Protein AF-A0A1I5XYP6-F1 (afdb_monomer_lite)

pLDDT: mean 80.58, std 12.07, range [40.94, 92.81]

Secondary structure (DSSP, 8-state):
-----SS-HHHHHHHHHHHHTS---HHHHHHTS---S-HHHHHHHHHHHHHHTHHHHS------SS-HHHHHHHHHHHHHH---GGG--

Organism: NCBI:txid82801

Sequence (89 aa):
MRSNRKHTIDELERYILLYLEEGVSFKELSKEHGLSLTDSAFGQKVLRYQEHGLSGIQTTARNNQYSKEIKETIVREYFNAGTPIKQLA

Foldseek 3Di:
DPDPDPDDLVLLLVLLCCCPPVVDDPVCCCPVVVPPDDPVVSVQQNVLCVVPNSVSNDDDPDPPPDDPVLVVVQVCCCVPVVDPNVPRD

Structure (mmCIF, N/CA/C/O backbone):
data_AF-A0A1I5XYP6-F1
#
_entry.id   AF-A0A1I5XYP6-F1
#
loop_
_atom_site.group_PDB
_atom_site.id
_atom_site.type_symbol
_atom_site.label_atom_id
_atom_site.label_alt_id
_atom_site.label_comp_id
_atom_site.label_asym_id
_atom_site.label_entity_id
_atom_site.label_seq_id
_atom_site.pdbx_PDB_ins_code
_atom_site.Cartn_x
_atom_site.Cartn_y
_atom_site.Cartn_z
_atom_site.occupancy
_atom_site.B_iso_or_equiv
_atom_site.auth_seq_id
_atom_site.auth_comp_id
_atom_site.auth_asym_id
_atom_site.auth_atom_id
_atom_site.pdbx_PDB_model_num
ATOM 1 N N . MET A 1 1 ? 4.356 -20.279 -6.103 1.00 40.94 1 MET A N 1
ATOM 2 C CA . MET A 1 1 ? 5.013 -19.046 -5.609 1.00 40.94 1 MET A CA 1
ATOM 3 C C . MET A 1 1 ? 4.216 -18.519 -4.429 1.00 40.94 1 MET A C 1
ATOM 5 O O . MET A 1 1 ? 3.063 -18.160 -4.621 1.00 40.94 1 MET A O 1
ATOM 9 N N . ARG A 1 2 ? 4.777 -18.518 -3.214 1.00 41.78 2 ARG A N 1
ATOM 10 C CA . ARG A 1 2 ? 4.131 -17.851 -2.075 1.00 41.78 2 ARG A CA 1
ATOM 11 C C . ARG A 1 2 ? 4.246 -16.345 -2.293 1.00 41.78 2 ARG A C 1
ATOM 13 O O . ARG A 1 2 ? 5.350 -15.826 -2.426 1.00 41.78 2 ARG A O 1
ATOM 20 N N . SER A 1 3 ? 3.109 -15.669 -2.399 1.00 51.34 3 SER A N 1
ATOM 21 C CA . SER A 1 3 ? 3.067 -14.213 -2.434 1.00 51.34 3 SER A CA 1
ATOM 22 C C . SER A 1 3 ? 3.622 -13.710 -1.104 1.00 51.34 3 SER A C 1
ATOM 24 O O . SER A 1 3 ? 3.033 -13.977 -0.064 1.00 51.34 3 SER A O 1
ATOM 26 N N . ASN A 1 4 ? 4.749 -12.995 -1.113 1.00 58.03 4 ASN A N 1
ATOM 27 C CA . ASN A 1 4 ? 5.322 -12.359 0.083 1.00 58.03 4 ASN A CA 1
ATOM 28 C C . ASN A 1 4 ? 4.493 -11.127 0.526 1.00 58.03 4 ASN A C 1
ATOM 30 O O . ASN A 1 4 ? 5.009 -10.191 1.134 1.00 58.03 4 ASN A O 1
ATOM 34 N N . ARG A 1 5 ? 3.214 -11.072 0.126 1.00 62.75 5 ARG A N 1
ATOM 35 C CA . ARG A 1 5 ? 2.285 -9.999 0.464 1.00 62.75 5 ARG A CA 1
ATOM 36 C C . ARG A 1 5 ? 1.771 -10.261 1.866 1.00 62.75 5 ARG A C 1
ATOM 38 O O . ARG A 1 5 ? 1.146 -11.286 2.108 1.00 62.75 5 ARG A O 1
ATOM 45 N N . LYS A 1 6 ? 2.042 -9.312 2.760 1.00 70.75 6 LYS A N 1
ATOM 46 C CA . LYS A 1 6 ? 1.599 -9.373 4.155 1.00 70.75 6 LYS A CA 1
ATOM 47 C C . LYS A 1 6 ? 0.077 -9.331 4.304 1.00 70.75 6 LYS A C 1
ATOM 49 O O . LYS A 1 6 ? -0.416 -9.864 5.281 1.00 70.75 6 LYS A O 1
ATOM 54 N N . HIS A 1 7 ? -0.616 -8.709 3.348 1.00 78.00 7 HIS A N 1
ATOM 55 C CA . HIS A 1 7 ? -2.072 -8.562 3.322 1.00 78.00 7 HIS A CA 1
ATOM 56 C C . HIS A 1 7 ? -2.591 -8.729 1.897 1.00 78.00 7 HIS A C 1
ATOM 58 O O . HIS A 1 7 ? -1.936 -8.316 0.928 1.00 78.00 7 HIS A O 1
ATOM 64 N N . THR A 1 8 ? -3.764 -9.336 1.775 1.00 84.69 8 THR A N 1
ATOM 65 C CA . THR A 1 8 ? -4.555 -9.340 0.542 1.00 84.69 8 THR A CA 1
ATOM 66 C C . THR A 1 8 ? -5.150 -7.954 0.275 1.00 84.69 8 THR A C 1
ATOM 68 O O . THR A 1 8 ? -5.108 -7.068 1.128 1.00 84.69 8 THR A O 1
ATOM 71 N N . ILE A 1 9 ? -5.651 -7.732 -0.945 1.00 85.44 9 ILE A N 1
ATOM 72 C CA . ILE A 1 9 ? -6.267 -6.447 -1.315 1.00 85.44 9 ILE A CA 1
ATOM 73 C C . ILE A 1 9 ? -7.548 -6.239 -0.505 1.00 85.44 9 ILE A C 1
ATOM 75 O O . ILE A 1 9 ? -7.724 -5.166 0.058 1.00 85.44 9 ILE A O 1
ATOM 79 N N . ASP A 1 10 ? -8.362 -7.286 -0.375 1.00 86.75 10 ASP A N 1
ATOM 80 C CA . ASP A 1 10 ? -9.637 -7.247 0.346 1.00 86.75 10 ASP A CA 1
ATOM 81 C C . ASP A 1 10 ? -9.449 -6.973 1.848 1.00 86.75 10 ASP A C 1
ATOM 83 O O . ASP A 1 10 ? -10.252 -6.276 2.460 1.00 86.75 10 ASP A O 1
ATOM 87 N N . GLU A 1 11 ? -8.389 -7.507 2.466 1.00 88.44 11 GLU A N 1
ATOM 88 C CA . GLU A 1 11 ? -8.038 -7.181 3.859 1.00 88.44 11 GLU A CA 1
ATOM 89 C C . GLU A 1 11 ? -7.622 -5.714 3.994 1.00 88.44 11 GLU A C 1
ATOM 91 O O . GLU A 1 11 ? -8.071 -5.017 4.900 1.00 88.44 11 GLU A O 1
ATOM 96 N N . LEU A 1 12 ? -6.793 -5.227 3.067 1.00 89.00 12 LEU A N 1
ATOM 97 C CA . LEU A 1 12 ? -6.356 -3.833 3.035 1.00 89.00 12 LEU A CA 1
ATOM 98 C C . LEU A 1 12 ? -7.525 -2.864 2.848 1.00 89.00 12 LEU A C 1
ATOM 100 O O . LEU A 1 12 ? -7.567 -1.843 3.525 1.00 89.00 12 LEU A O 1
ATOM 104 N N . GLU A 1 13 ? -8.461 -3.184 1.957 1.00 91.62 13 GLU A N 1
ATOM 105 C CA . GLU A 1 13 ? -9.673 -2.396 1.737 1.00 91.62 13 GLU A CA 1
ATOM 106 C C . GLU A 1 13 ? -10.505 -2.308 3.017 1.00 91.62 13 GLU A C 1
ATOM 108 O O . GLU A 1 13 ? -10.834 -1.205 3.446 1.00 91.62 13 GLU A O 1
ATOM 113 N N . ARG A 1 14 ? -10.747 -3.436 3.698 1.00 91.06 14 ARG A N 1
ATOM 114 C CA . ARG A 1 14 ? -11.466 -3.438 4.983 1.00 91.06 14 ARG A CA 1
ATOM 115 C C . ARG A 1 14 ? -10.803 -2.541 6.021 1.00 91.06 14 ARG A C 1
ATOM 117 O O . ARG A 1 14 ? -11.492 -1.760 6.664 1.00 91.06 14 ARG A O 1
ATOM 124 N N . TYR A 1 15 ? -9.481 -2.606 6.172 1.00 91.06 15 TYR A N 1
ATOM 125 C CA . TYR A 1 15 ? -8.775 -1.750 7.131 1.00 91.06 15 TYR A CA 1
ATOM 126 C C . TYR A 1 15 ? -8.877 -0.264 6.784 1.00 91.06 15 TYR A C 1
ATOM 128 O O . TYR A 1 15 ? -8.974 0.568 7.682 1.00 91.06 15 TYR A O 1
ATOM 136 N N . ILE A 1 16 ? -8.866 0.078 5.495 1.00 91.25 16 ILE A N 1
ATOM 137 C CA . ILE A 1 16 ? -9.033 1.461 5.037 1.00 91.25 16 ILE A CA 1
ATOM 138 C C . ILE A 1 16 ? -10.460 1.952 5.303 1.00 91.25 16 ILE A C 1
ATOM 140 O O . ILE A 1 16 ? -10.624 3.078 5.762 1.00 91.25 16 ILE A O 1
ATOM 144 N N . LEU A 1 17 ? -11.474 1.115 5.073 1.00 92.25 17 LEU A N 1
ATOM 145 C CA . LEU A 1 17 ? -12.868 1.447 5.375 1.00 92.25 17 LEU A CA 1
ATOM 146 C C . LEU A 1 17 ? -13.087 1.648 6.880 1.00 92.25 17 LEU A C 1
ATOM 148 O O . LEU A 1 17 ? -13.629 2.672 7.273 1.00 92.25 17 LEU A O 1
ATOM 152 N N . LEU A 1 18 ? -12.568 0.755 7.728 1.00 91.81 18 LEU A N 1
ATOM 153 C CA . LEU A 1 18 ? -12.615 0.918 9.190 1.00 91.81 18 LEU A CA 1
ATOM 154 C C . LEU A 1 18 ? -11.941 2.223 9.651 1.00 91.81 18 LEU A C 1
ATOM 156 O O . LEU A 1 18 ? -12.431 2.907 10.546 1.00 91.81 18 LEU A O 1
ATOM 160 N N . TYR A 1 19 ? -10.826 2.594 9.021 1.00 91.56 19 TYR A N 1
ATOM 161 C CA . TYR A 1 19 ? -10.116 3.835 9.328 1.00 91.56 19 TYR A CA 1
ATOM 162 C C . TYR A 1 19 ? -10.893 5.092 8.901 1.00 91.56 19 TYR A C 1
ATOM 164 O O . TYR A 1 19 ? -10.906 6.084 9.626 1.00 91.56 19 TYR A O 1
ATOM 172 N N . LEU A 1 20 ? -11.519 5.070 7.719 1.00 90.38 20 LEU A N 1
ATOM 173 C CA . LEU A 1 20 ? -12.185 6.237 7.130 1.00 90.38 20 LEU A CA 1
ATOM 174 C C . LEU A 1 20 ? -13.640 6.412 7.585 1.00 90.38 20 LEU A C 1
ATOM 176 O O . LEU A 1 20 ? -14.069 7.546 7.786 1.00 90.38 20 LEU A O 1
ATOM 180 N N . GLU A 1 21 ? -14.395 5.321 7.709 1.00 89.81 21 GLU A N 1
ATOM 181 C CA . GLU A 1 21 ? -15.833 5.341 8.006 1.00 89.81 21 GLU A CA 1
ATOM 182 C C . GLU A 1 21 ? -16.112 5.182 9.501 1.00 89.81 21 GLU A C 1
ATOM 184 O O . GLU A 1 21 ? -16.897 5.942 10.066 1.00 89.81 21 GLU A O 1
ATOM 189 N N . GLU A 1 22 ? -15.449 4.226 10.157 1.00 86.81 22 GLU A N 1
ATOM 190 C CA . GLU A 1 22 ? -15.646 3.947 11.587 1.00 86.81 22 GLU A CA 1
ATOM 191 C C . GLU A 1 22 ? -14.697 4.756 12.488 1.00 86.81 22 GLU A C 1
ATOM 193 O O . GLU A 1 22 ? -14.888 4.817 13.702 1.00 86.81 22 GLU A O 1
ATOM 198 N N . GLY A 1 23 ? -13.687 5.415 11.907 1.00 88.19 23 GLY A N 1
ATOM 199 C CA . GLY A 1 23 ? -12.716 6.230 12.641 1.00 88.19 23 GLY A CA 1
ATOM 200 C C . GLY A 1 23 ? -11.750 5.415 13.507 1.00 88.19 23 GLY A C 1
ATOM 201 O O . GLY A 1 23 ? -11.149 5.965 14.434 1.00 88.19 23 GLY A O 1
ATOM 202 N N . VAL A 1 24 ? -11.595 4.117 13.223 1.00 89.12 24 VAL A N 1
ATOM 203 C CA . VAL A 1 24 ? -10.703 3.221 13.969 1.00 89.12 24 VAL A CA 1
ATOM 204 C C . VAL A 1 24 ? -9.261 3.681 13.799 1.00 89.12 24 VAL A C 1
ATOM 206 O O . VAL A 1 24 ? -8.783 3.918 12.688 1.00 89.12 24 VAL A O 1
ATOM 209 N N . SER A 1 25 ? -8.526 3.792 14.902 1.00 88.31 25 SER A N 1
ATOM 210 C CA . SER A 1 25 ? -7.147 4.266 14.849 1.00 88.31 25 SER A CA 1
ATOM 211 C C . SER A 1 25 ? -6.201 3.216 14.253 1.00 88.31 25 SER A C 1
ATOM 213 O O . SER A 1 25 ? -6.388 2.008 14.395 1.00 88.31 25 SER A O 1
ATOM 215 N N . PHE A 1 26 ? -5.089 3.661 13.655 1.00 88.06 26 PHE A N 1
ATOM 216 C CA . PHE A 1 26 ? -4.048 2.747 13.162 1.00 88.06 26 PHE A CA 1
ATOM 217 C C . PHE A 1 26 ? -3.524 1.794 14.256 1.00 88.06 26 PHE A C 1
ATOM 219 O O . PHE A 1 26 ? -3.194 0.639 13.983 1.00 88.06 26 PHE A O 1
ATOM 226 N N . LYS A 1 27 ? -3.468 2.255 15.514 1.00 85.69 27 LYS A N 1
ATOM 227 C CA . LYS A 1 27 ? -3.042 1.429 16.653 1.00 85.69 27 LYS A CA 1
ATOM 228 C C . LYS A 1 27 ? -4.006 0.274 16.920 1.00 85.69 27 LYS A C 1
ATOM 230 O O . LYS A 1 27 ? -3.539 -0.834 17.174 1.00 85.69 27 LYS A O 1
ATOM 235 N N . GLU A 1 28 ? -5.310 0.519 16.846 1.00 88.00 28 GLU A N 1
ATOM 236 C CA . GLU A 1 28 ? -6.338 -0.520 16.983 1.00 88.00 28 GLU A CA 1
ATOM 237 C C . GLU A 1 28 ? -6.296 -1.482 15.794 1.00 88.00 28 GLU A C 1
ATOM 239 O O . GLU A 1 28 ? -6.232 -2.691 15.995 1.00 88.00 28 GLU A O 1
ATOM 244 N N . LEU A 1 29 ? -6.161 -0.973 14.565 1.00 87.38 29 LEU A N 1
ATOM 245 C CA . LEU A 1 29 ? -5.984 -1.816 13.375 1.00 87.38 29 LEU A CA 1
ATOM 246 C C . LEU A 1 29 ? -4.752 -2.727 13.480 1.00 87.38 29 LEU A C 1
ATOM 248 O O . LEU A 1 29 ? -4.792 -3.897 13.100 1.00 87.38 29 LEU A O 1
ATOM 252 N N . SER A 1 30 ? -3.643 -2.225 14.021 1.00 86.81 30 SER A N 1
ATOM 253 C CA . SER A 1 30 ? -2.430 -3.027 14.195 1.00 86.81 30 SER A CA 1
ATOM 254 C C . SER A 1 30 ? -2.563 -4.064 15.311 1.00 86.81 30 SER A C 1
ATOM 256 O O . SER A 1 30 ? -2.110 -5.198 15.144 1.00 86.81 30 SER A O 1
ATOM 258 N N . LYS A 1 31 ? -3.206 -3.707 16.429 1.00 85.62 31 LYS A N 1
ATOM 259 C CA . LYS A 1 31 ? -3.285 -4.555 17.625 1.00 85.62 31 LYS A CA 1
ATOM 260 C C . LYS A 1 31 ? -4.427 -5.573 17.582 1.00 85.62 31 LYS A C 1
ATOM 262 O O . LYS A 1 31 ? -4.218 -6.711 17.987 1.00 85.62 31 LYS A O 1
ATOM 267 N N . GLU A 1 32 ? -5.604 -5.170 17.117 1.00 85.00 32 GLU A N 1
ATOM 268 C CA . GLU A 1 32 ? -6.821 -5.992 17.132 1.00 85.00 32 GLU A CA 1
ATOM 269 C C . GLU A 1 32 ? -7.037 -6.713 15.805 1.00 85.00 32 GLU A C 1
ATOM 271 O O . GLU A 1 32 ? -7.398 -7.887 15.788 1.00 85.00 32 GLU A O 1
ATOM 276 N N . HIS A 1 33 ? -6.737 -6.039 14.693 1.00 80.62 33 HIS A N 1
ATOM 277 C CA . HIS A 1 33 ? -6.928 -6.596 13.356 1.00 80.62 33 HIS A CA 1
ATOM 278 C C . HIS A 1 33 ? -5.641 -7.163 12.735 1.00 80.62 33 HIS A C 1
ATOM 280 O O . HIS A 1 33 ? -5.678 -7.771 11.669 1.00 80.62 33 HIS A O 1
ATOM 286 N N . GLY A 1 34 ? -4.488 -7.008 13.396 1.00 83.75 34 GLY A N 1
ATOM 287 C CA . GLY A 1 34 ? -3.227 -7.601 12.945 1.00 83.75 34 GLY A CA 1
ATOM 288 C C . GLY A 1 34 ? -2.597 -6.900 11.738 1.00 83.75 34 GLY A C 1
ATOM 289 O O . GLY A 1 34 ? -1.834 -7.517 10.984 1.00 83.75 34 GLY A O 1
ATOM 290 N N . LEU A 1 35 ? -2.878 -5.609 11.531 1.00 85.69 35 LEU A N 1
ATOM 291 C CA . LEU A 1 35 ? -2.250 -4.816 10.475 1.00 85.69 35 LEU A CA 1
ATOM 292 C C . LEU A 1 35 ? -0.719 -4.765 10.662 1.00 85.69 35 LEU A C 1
ATOM 294 O O . LEU A 1 35 ? -0.174 -3.960 11.414 1.00 85.69 35 LEU A O 1
ATOM 298 N N . SER A 1 36 ? -0.011 -5.624 9.921 1.00 84.44 36 SER A N 1
ATOM 299 C CA . SER A 1 36 ? 1.463 -5.714 9.868 1.00 84.44 36 SER A CA 1
ATOM 300 C C . SER A 1 36 ? 2.128 -4.717 8.889 1.00 84.44 36 SER A C 1
ATOM 302 O O . SER A 1 36 ? 3.152 -5.015 8.255 1.00 84.44 36 SER A O 1
ATOM 304 N N . LEU A 1 37 ? 1.523 -3.542 8.702 1.00 84.44 37 LEU A N 1
ATOM 305 C CA . LEU A 1 37 ? 2.106 -2.427 7.944 1.00 84.44 37 LEU A CA 1
ATOM 306 C C . LEU A 1 37 ? 2.679 -1.384 8.902 1.00 84.44 37 LEU A C 1
ATOM 308 O O . LEU A 1 37 ? 2.336 -1.360 10.077 1.00 84.44 37 LEU A O 1
ATOM 312 N N . THR A 1 38 ? 3.573 -0.532 8.404 1.00 87.25 38 THR A N 1
ATOM 313 C CA . THR A 1 38 ? 3.952 0.684 9.128 1.00 87.25 38 THR A CA 1
ATOM 314 C C . THR A 1 38 ? 2.872 1.743 8.941 1.00 87.25 38 THR A C 1
ATOM 316 O O . THR A 1 38 ? 2.201 1.763 7.908 1.00 87.25 38 THR A O 1
ATOM 319 N N . ASP A 1 39 ? 2.754 2.653 9.906 1.00 86.94 39 ASP A N 1
ATOM 320 C C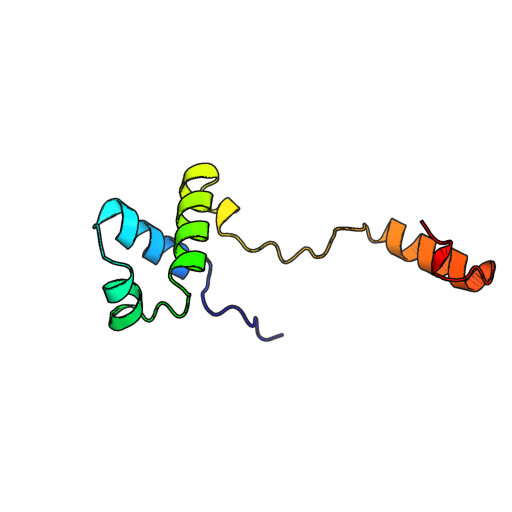A . ASP A 1 39 ? 1.783 3.755 9.871 1.00 86.94 39 ASP A CA 1
ATOM 321 C C . ASP A 1 39 ? 1.906 4.584 8.581 1.00 86.94 39 ASP A C 1
ATOM 323 O O . ASP A 1 39 ? 0.936 4.790 7.858 1.00 86.94 39 ASP A O 1
ATOM 327 N N . SER A 1 40 ? 3.139 4.921 8.181 1.00 89.06 40 SER A N 1
ATOM 328 C CA . SER A 1 40 ? 3.396 5.644 6.928 1.00 89.06 40 SER A CA 1
ATOM 329 C C . SER A 1 40 ? 2.956 4.881 5.673 1.00 89.06 40 SER A C 1
ATOM 331 O O . SER A 1 40 ? 2.398 5.473 4.749 1.00 89.06 40 SER A O 1
ATOM 333 N N . AL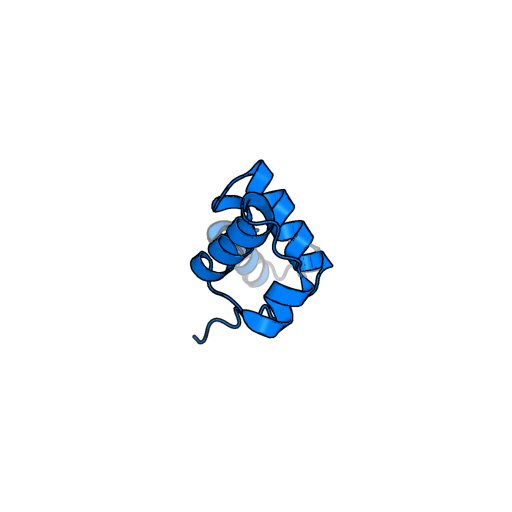A A 1 41 ? 3.194 3.566 5.618 1.00 88.38 41 ALA A N 1
ATOM 334 C CA . ALA A 1 41 ? 2.832 2.744 4.467 1.00 88.38 41 ALA A CA 1
ATOM 335 C C . ALA A 1 41 ? 1.314 2.565 4.367 1.00 88.38 41 ALA A C 1
ATOM 337 O O . ALA A 1 41 ? 0.769 2.538 3.261 1.00 88.38 41 ALA A O 1
ATOM 338 N N . PHE A 1 42 ? 0.639 2.459 5.514 1.00 90.56 42 PHE A N 1
ATOM 339 C CA . PHE A 1 42 ? -0.814 2.431 5.583 1.00 90.56 42 PHE A CA 1
ATOM 340 C C . PHE A 1 42 ? -1.415 3.780 5.174 1.00 90.56 42 PHE A C 1
ATOM 342 O O . PHE A 1 42 ? -2.255 3.809 4.281 1.00 90.5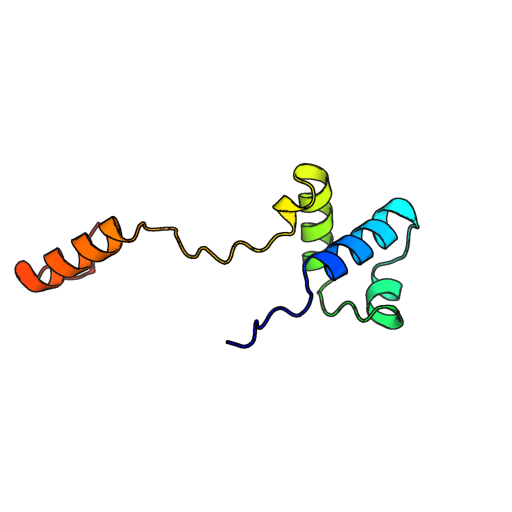6 42 PHE A O 1
ATOM 349 N N . GLY A 1 43 ? -0.908 4.899 5.696 1.00 89.75 43 GLY A N 1
ATOM 350 C CA . GLY A 1 43 ? -1.354 6.238 5.299 1.00 89.75 43 GLY A CA 1
ATOM 351 C C . GLY A 1 43 ? -1.227 6.485 3.792 1.00 89.75 43 GLY A C 1
ATOM 352 O O . GLY A 1 43 ? -2.166 6.953 3.155 1.00 89.75 43 GLY A O 1
ATOM 353 N N . GLN 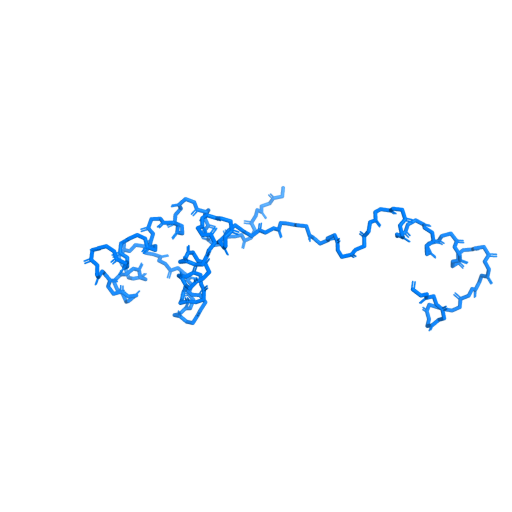A 1 44 ? -0.120 6.068 3.167 1.00 90.62 44 GLN A N 1
ATOM 354 C CA . GLN A 1 44 ? 0.020 6.145 1.705 1.00 90.62 44 GLN A CA 1
ATOM 355 C C . GLN A 1 44 ? -1.006 5.289 0.949 1.00 90.62 44 GLN A C 1
ATOM 357 O O . GLN A 1 44 ? -1.428 5.661 -0.145 1.00 90.62 44 GLN A O 1
ATOM 362 N N . LYS A 1 45 ? -1.390 4.129 1.493 1.00 90.38 45 LYS A N 1
ATOM 363 C CA . LYS A 1 45 ? -2.439 3.280 0.912 1.00 90.38 45 LYS A CA 1
ATOM 364 C C . LYS A 1 45 ? -3.809 3.945 1.027 1.00 90.38 45 LYS A C 1
ATOM 366 O O . LYS A 1 45 ? -4.528 3.942 0.037 1.00 90.38 45 LYS A O 1
ATOM 371 N N . VAL A 1 46 ? -4.121 4.548 2.176 1.00 92.12 46 VAL A N 1
ATOM 372 C CA . VAL A 1 46 ? -5.357 5.317 2.397 1.00 92.12 46 VAL A CA 1
ATOM 373 C C . VAL A 1 46 ? -5.458 6.469 1.395 1.00 92.12 46 VAL A C 1
ATOM 375 O O . VAL A 1 46 ? -6.456 6.564 0.689 1.00 92.12 46 VAL A O 1
ATOM 378 N N . LEU A 1 47 ? -4.403 7.279 1.249 1.00 92.81 47 LEU A N 1
ATOM 379 C CA . LEU A 1 47 ? -4.382 8.394 0.292 1.00 92.81 47 LEU A CA 1
ATOM 380 C C . LEU A 1 47 ? -4.623 7.918 -1.148 1.00 92.81 47 LEU A C 1
ATOM 382 O O . LEU A 1 47 ? -5.500 8.424 -1.840 1.00 92.81 47 LEU A O 1
ATOM 386 N N . ARG A 1 48 ? -3.907 6.875 -1.583 1.00 91.75 48 ARG A N 1
ATOM 387 C CA . ARG A 1 48 ? -4.098 6.303 -2.925 1.00 91.75 48 ARG A CA 1
ATOM 388 C C . ARG A 1 48 ? -5.490 5.710 -3.124 1.00 91.75 48 ARG A C 1
ATOM 390 O O . ARG A 1 48 ? -6.001 5.739 -4.239 1.00 91.75 48 ARG A O 1
ATOM 397 N N . TYR A 1 49 ? -6.081 5.137 -2.078 1.00 92.50 49 TYR A N 1
ATOM 398 C CA . TYR A 1 49 ? -7.446 4.626 -2.123 1.00 92.50 49 TYR A CA 1
ATOM 399 C C . TYR A 1 49 ? -8.460 5.762 -2.284 1.00 92.50 49 TYR A C 1
ATOM 401 O O . TYR A 1 49 ? -9.393 5.634 -3.066 1.00 92.50 49 TYR A O 1
ATOM 409 N N . GLN A 1 50 ? -8.251 6.899 -1.622 1.00 91.38 50 GLN A N 1
ATOM 410 C CA . GLN A 1 50 ? -9.102 8.077 -1.806 1.00 91.38 50 GLN A CA 1
ATOM 411 C C . GLN A 1 50 ? -8.999 8.655 -3.227 1.00 91.38 50 GLN A C 1
ATOM 413 O O . GLN A 1 50 ? -10.004 9.086 -3.783 1.00 91.38 50 GLN A O 1
ATOM 418 N N . GLU A 1 51 ? -7.811 8.631 -3.838 1.00 92.38 51 GLU A N 1
ATOM 419 C CA . GLU A 1 51 ? -7.593 9.161 -5.193 1.00 92.38 51 GLU A CA 1
ATOM 420 C C . GLU A 1 51 ? -8.059 8.215 -6.313 1.00 92.38 51 GLU A C 1
ATOM 422 O O . GLU A 1 51 ? -8.548 8.661 -7.352 1.00 92.38 51 GLU A O 1
ATOM 427 N N . HIS A 1 52 ? -7.867 6.905 -6.139 1.00 90.06 52 HIS A N 1
ATOM 428 C CA . HIS A 1 52 ? -7.979 5.919 -7.222 1.00 90.06 52 HIS A CA 1
ATOM 429 C C . HIS A 1 52 ? -8.812 4.675 -6.858 1.00 90.06 52 HIS A C 1
ATOM 431 O O . HIS A 1 52 ? -8.891 3.722 -7.645 1.00 90.06 52 HIS A O 1
ATOM 437 N N . GLY A 1 53 ? -9.411 4.639 -5.668 1.00 89.69 53 GLY A N 1
ATOM 438 C CA . GLY A 1 53 ? -10.163 3.495 -5.151 1.00 89.69 53 GLY A CA 1
ATOM 439 C C . GLY A 1 53 ? -9.312 2.228 -5.035 1.00 89.69 53 GLY A C 1
ATOM 440 O O . GLY A 1 53 ? -8.104 2.269 -4.774 1.00 89.69 53 GLY A O 1
ATOM 441 N N . LEU A 1 54 ? -9.932 1.079 -5.310 1.00 87.38 54 LEU A N 1
ATOM 442 C CA . LEU A 1 54 ? -9.288 -0.242 -5.303 1.00 87.38 54 LEU A CA 1
ATOM 443 C C . LEU A 1 54 ? -8.008 -0.311 -6.152 1.00 87.38 54 LEU A C 1
ATOM 445 O O . LEU A 1 54 ? -7.042 -0.983 -5.780 1.00 87.38 54 LEU A O 1
ATOM 449 N N . SER A 1 55 ? -7.958 0.417 -7.271 1.00 85.38 55 SER A N 1
ATOM 450 C CA . SER A 1 55 ? -6.785 0.424 -8.153 1.00 85.38 55 SER A CA 1
ATOM 451 C C . SER A 1 55 ? -5.543 1.046 -7.496 1.00 85.38 55 SER A C 1
ATOM 453 O O . SER A 1 55 ? -4.423 0.625 -7.783 1.00 85.38 55 SER A O 1
ATOM 455 N N . GLY A 1 56 ? -5.722 1.978 -6.551 1.00 84.00 56 GLY A N 1
ATOM 456 C CA . GLY A 1 56 ? -4.628 2.647 -5.841 1.00 84.00 56 GLY A CA 1
ATOM 457 C C . GLY A 1 56 ? -3.927 1.764 -4.802 1.00 84.00 56 GLY A C 1
ATOM 458 O O . GLY A 1 56 ? -2.738 1.948 -4.510 1.00 84.00 56 GLY A O 1
ATOM 459 N N . ILE A 1 57 ? -4.639 0.773 -4.263 1.00 87.06 57 ILE A N 1
ATOM 460 C CA . ILE A 1 57 ? -4.102 -0.186 -3.286 1.00 87.06 57 ILE A CA 1
ATOM 461 C C . ILE A 1 57 ? -3.684 -1.507 -3.927 1.00 87.06 57 ILE A C 1
ATOM 463 O O . ILE A 1 57 ? -2.862 -2.239 -3.360 1.00 87.06 57 ILE A O 1
ATOM 467 N N . GLN A 1 58 ? -4.186 -1.782 -5.132 1.00 83.81 58 GLN A N 1
ATOM 468 C CA . GLN A 1 58 ? -3.802 -2.932 -5.924 1.00 83.81 58 GLN A CA 1
ATOM 469 C C . GLN A 1 58 ? -2.316 -2.846 -6.280 1.00 83.81 58 GLN A C 1
ATOM 471 O O . GLN A 1 58 ? -1.852 -2.008 -7.049 1.00 83.81 58 GLN A O 1
ATOM 476 N N . THR A 1 59 ? -1.529 -3.756 -5.713 1.00 70.81 59 THR A N 1
ATOM 477 C CA . THR A 1 59 ? -0.123 -3.884 -6.088 1.00 70.81 59 THR A CA 1
ATOM 478 C C . THR A 1 59 ? -0.049 -4.515 -7.472 1.00 70.81 59 THR A C 1
ATOM 480 O O . THR A 1 59 ? -0.324 -5.707 -7.646 1.00 70.81 59 THR A O 1
ATOM 483 N N . THR A 1 60 ? 0.349 -3.730 -8.467 1.00 65.50 60 THR A N 1
ATOM 484 C CA . THR A 1 60 ? 0.644 -4.248 -9.800 1.00 65.50 60 THR A CA 1
ATOM 485 C C . THR A 1 60 ? 1.870 -5.153 -9.711 1.00 65.50 60 THR A C 1
ATOM 487 O O . THR A 1 60 ? 2.966 -4.698 -9.402 1.00 65.50 60 THR A O 1
ATOM 490 N N . ALA A 1 61 ? 1.712 -6.444 -10.006 1.00 60.16 61 ALA A N 1
ATOM 491 C CA . ALA A 1 61 ? 2.843 -7.375 -10.120 1.00 60.16 61 ALA A CA 1
ATOM 492 C C . ALA A 1 61 ? 3.722 -7.098 -11.359 1.00 60.16 61 ALA A C 1
ATOM 494 O O . ALA A 1 61 ? 4.737 -7.758 -11.577 1.00 60.16 61 ALA A O 1
ATOM 495 N N . ARG A 1 62 ? 3.316 -6.142 -12.202 1.00 56.47 62 ARG A N 1
ATOM 496 C CA . ARG A 1 62 ? 3.973 -5.818 -13.460 1.00 56.47 62 ARG A CA 1
ATOM 497 C C . ARG A 1 62 ? 5.254 -5.020 -13.213 1.00 56.47 62 ARG A C 1
ATOM 499 O O . ARG A 1 62 ? 5.282 -3.808 -13.373 1.00 56.47 62 ARG A O 1
ATOM 506 N N . ASN A 1 63 ? 6.346 -5.740 -12.975 1.00 53.69 63 ASN A N 1
ATOM 507 C CA . ASN A 1 63 ? 7.689 -5.341 -13.415 1.00 53.69 63 ASN A CA 1
ATOM 508 C C . ASN A 1 63 ? 7.754 -5.313 -14.966 1.00 53.69 63 ASN A C 1
ATOM 510 O O . ASN A 1 63 ? 8.54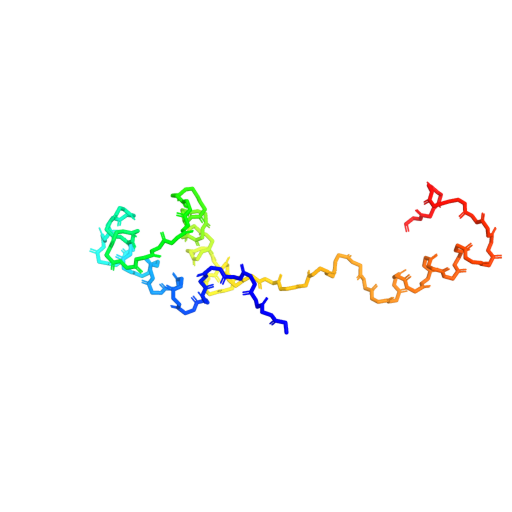1 -6.025 -15.594 1.00 53.69 63 ASN A O 1
ATOM 514 N N . ASN A 1 64 ? 6.892 -4.512 -15.599 1.00 58.34 64 ASN A N 1
ATOM 515 C CA . ASN A 1 64 ? 6.806 -4.337 -17.052 1.00 58.34 64 ASN A CA 1
ATOM 516 C C . ASN A 1 64 ? 7.245 -2.929 -17.454 1.00 58.34 64 ASN A C 1
ATOM 518 O O . ASN A 1 64 ? 6.655 -2.332 -18.346 1.00 58.34 64 ASN A O 1
ATOM 522 N N . GLN A 1 65 ? 8.288 -2.397 -16.814 1.00 69.25 65 GLN A N 1
ATOM 523 C CA . GLN A 1 65 ? 8.898 -1.160 -17.299 1.00 69.25 65 GLN A CA 1
ATOM 524 C C . GLN A 1 65 ? 9.392 -1.310 -18.748 1.00 69.25 65 GLN A C 1
ATOM 526 O O . GLN A 1 65 ? 9.361 -0.353 -19.509 1.00 69.25 65 GLN A O 1
ATOM 531 N N . TYR A 1 66 ? 9.738 -2.540 -19.144 1.00 71.62 66 TYR A N 1
ATOM 532 C CA . TYR A 1 66 ? 10.072 -2.901 -20.517 1.00 71.62 66 TYR A CA 1
ATOM 533 C C . TYR A 1 66 ? 9.164 -4.024 -21.013 1.00 71.62 66 TYR A C 1
ATOM 535 O O . TYR A 1 66 ? 8.944 -5.019 -20.305 1.00 71.62 66 TYR A O 1
ATOM 543 N N . SER A 1 67 ? 8.651 -3.864 -22.235 1.00 79.12 67 SER A N 1
ATOM 544 C CA . SER A 1 67 ? 7.916 -4.912 -22.940 1.00 79.12 67 SER A CA 1
ATOM 545 C C . SER A 1 67 ? 8.824 -6.117 -23.202 1.00 79.12 67 SER A C 1
ATOM 547 O O . SER A 1 67 ? 10.054 -6.027 -23.156 1.00 79.12 67 SER A O 1
ATOM 549 N N . LYS A 1 68 ? 8.214 -7.278 -23.458 1.00 81.38 68 LYS A N 1
ATOM 550 C CA . LYS A 1 68 ? 8.956 -8.492 -23.821 1.00 81.38 68 LYS A CA 1
ATOM 551 C C . LYS A 1 68 ? 9.819 -8.257 -25.066 1.00 81.38 68 LYS A C 1
ATOM 553 O O . LYS A 1 68 ? 10.972 -8.662 -25.082 1.00 81.38 68 LYS A O 1
ATOM 5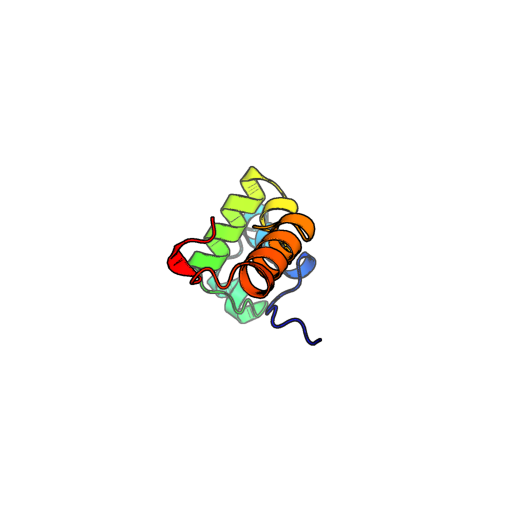58 N N . GLU A 1 69 ? 9.273 -7.544 -26.043 1.00 82.69 69 GLU A N 1
ATOM 559 C CA . GLU A 1 69 ? 9.942 -7.192 -27.296 1.00 82.69 69 GLU A CA 1
ATOM 560 C C . GLU A 1 69 ? 11.207 -6.360 -27.054 1.00 82.69 69 GLU A C 1
ATOM 562 O O . GLU A 1 69 ? 12.265 -6.713 -27.563 1.00 82.69 69 GLU A O 1
ATOM 567 N N . ILE A 1 70 ? 11.141 -5.327 -26.201 1.00 82.88 70 ILE A N 1
ATOM 568 C CA . ILE A 1 70 ? 12.319 -4.511 -25.855 1.00 82.88 70 ILE A CA 1
ATOM 569 C C . ILE A 1 70 ? 13.397 -5.379 -25.196 1.00 82.88 70 ILE A C 1
ATOM 571 O O . ILE A 1 70 ? 14.569 -5.312 -25.563 1.00 82.88 70 ILE A O 1
ATOM 575 N N . LYS A 1 71 ? 13.000 -6.247 -24.257 1.00 84.62 71 LYS A N 1
ATOM 576 C CA . LYS A 1 71 ? 13.932 -7.162 -23.582 1.00 84.62 71 LYS A CA 1
ATOM 577 C C . LYS A 1 71 ? 14.594 -8.130 -24.567 1.00 84.62 71 LYS A C 1
ATOM 579 O O . LYS A 1 71 ? 15.785 -8.395 -24.444 1.00 84.62 71 LYS A O 1
ATOM 584 N N . GLU A 1 72 ? 13.845 -8.653 -25.535 1.00 86.38 72 GLU A N 1
ATOM 585 C CA . GLU A 1 72 ? 14.375 -9.565 -26.553 1.00 86.38 72 GLU A CA 1
ATOM 586 C C . GLU A 1 72 ? 15.339 -8.870 -27.520 1.00 86.38 72 GLU A C 1
ATOM 588 O O . GLU A 1 72 ? 16.367 -9.457 -27.864 1.00 86.38 72 GLU A O 1
ATOM 593 N N . THR A 1 73 ? 15.059 -7.627 -27.918 1.00 85.19 73 THR A N 1
ATOM 594 C CA . THR A 1 73 ? 15.951 -6.841 -28.783 1.00 85.19 73 THR A CA 1
ATOM 595 C C . THR A 1 73 ? 17.300 -6.589 -28.115 1.00 85.19 73 THR A C 1
ATOM 597 O O . THR A 1 73 ? 18.328 -6.918 -28.702 1.00 85.19 73 THR A O 1
ATOM 600 N N . ILE A 1 74 ? 17.309 -6.131 -26.858 1.00 82.69 74 ILE A N 1
ATOM 601 C CA . ILE A 1 74 ? 18.548 -5.872 -26.102 1.00 82.69 74 ILE A CA 1
ATOM 602 C C . ILE A 1 74 ? 19.401 -7.144 -25.984 1.00 82.69 74 ILE A C 1
ATOM 604 O O . ILE A 1 74 ? 20.617 -7.111 -26.177 1.00 82.69 74 ILE A O 1
ATOM 608 N N . VAL A 1 75 ? 18.772 -8.293 -25.706 1.00 84.62 75 VAL A N 1
ATOM 609 C CA . VAL A 1 75 ? 19.475 -9.582 -25.617 1.00 84.62 75 VAL A CA 1
ATOM 610 C C . VAL A 1 75 ? 20.099 -9.962 -26.963 1.00 84.62 75 VAL A C 1
ATOM 612 O O . VAL A 1 75 ? 21.256 -10.380 -27.006 1.00 84.62 75 VAL A O 1
ATOM 615 N N . ARG A 1 76 ? 19.367 -9.798 -28.071 1.00 83.06 76 ARG A N 1
ATOM 616 C CA . ARG A 1 76 ? 19.886 -10.094 -29.415 1.00 83.06 76 ARG A CA 1
ATOM 617 C C . ARG A 1 76 ? 21.048 -9.183 -29.797 1.00 83.06 76 ARG A C 1
ATOM 619 O O . ARG A 1 76 ? 22.027 -9.678 -30.346 1.00 83.06 76 ARG A O 1
ATOM 626 N N . GLU A 1 77 ? 20.958 -7.888 -29.513 1.00 81.06 77 GLU A N 1
ATOM 627 C CA . GLU A 1 77 ? 22.037 -6.935 -29.797 1.00 81.06 77 GLU A CA 1
ATOM 628 C C . GLU A 1 77 ? 23.307 -7.279 -29.020 1.00 81.06 77 GLU A C 1
ATOM 630 O O . GLU A 1 77 ? 24.383 -7.355 -29.612 1.00 81.06 77 GLU A O 1
ATOM 635 N N . TYR A 1 78 ? 23.177 -7.603 -27.732 1.00 81.00 78 TYR A N 1
ATOM 636 C CA . TYR A 1 78 ? 24.304 -8.019 -26.902 1.00 81.00 78 TYR A CA 1
ATOM 637 C C . TYR A 1 78 ? 25.031 -9.255 -27.463 1.00 81.00 78 TYR A C 1
ATOM 639 O O . TYR A 1 78 ? 26.256 -9.252 -27.582 1.00 81.00 78 TYR A O 1
ATOM 647 N N . PHE A 1 79 ? 24.285 -10.300 -27.846 1.00 80.69 79 PHE A N 1
ATOM 648 C CA . PHE A 1 79 ? 24.875 -11.540 -28.365 1.00 80.69 79 PHE A CA 1
ATOM 649 C C . PHE A 1 79 ? 25.423 -11.417 -29.795 1.00 80.69 79 PHE A C 1
ATOM 651 O O . PHE A 1 79 ? 26.407 -12.080 -30.111 1.00 80.69 79 PHE A O 1
ATOM 658 N N . ASN A 1 80 ? 24.816 -10.590 -30.655 1.00 75.88 80 ASN A N 1
ATOM 659 C CA . ASN A 1 80 ? 25.208 -10.489 -32.067 1.00 75.88 80 ASN A CA 1
ATOM 660 C C . ASN A 1 80 ? 26.291 -9.436 -32.332 1.00 75.88 80 ASN A C 1
ATOM 662 O O . ASN A 1 80 ? 27.130 -9.641 -33.206 1.00 75.88 80 ASN A O 1
ATOM 666 N N . ALA A 1 81 ? 26.270 -8.309 -31.618 1.00 69.06 81 ALA A N 1
ATOM 667 C CA . ALA A 1 81 ? 27.187 -7.196 -31.859 1.00 69.06 81 ALA A CA 1
ATOM 668 C C . ALA A 1 81 ? 28.336 -7.127 -30.839 1.00 69.06 81 ALA A C 1
ATOM 670 O O . ALA A 1 81 ? 29.267 -6.344 -31.023 1.00 69.06 81 ALA A O 1
ATOM 671 N N . GLY A 1 82 ? 28.293 -7.932 -29.765 1.00 67.88 82 GLY A N 1
ATOM 672 C CA . GLY A 1 82 ? 29.284 -7.880 -28.684 1.00 67.88 82 GLY A CA 1
ATOM 673 C C . GLY A 1 82 ? 29.310 -6.527 -27.966 1.00 67.88 82 GLY A C 1
ATOM 674 O O . GLY A 1 82 ? 30.296 -6.191 -27.306 1.00 67.88 82 GLY A O 1
ATOM 675 N N . THR A 1 83 ? 28.252 -5.727 -28.120 1.00 67.44 83 THR A N 1
ATOM 676 C CA . THR A 1 83 ? 28.168 -4.377 -27.577 1.00 67.44 83 THR A CA 1
ATOM 677 C C . THR A 1 83 ? 28.149 -4.450 -26.054 1.00 67.44 83 THR A C 1
ATOM 679 O O . THR A 1 83 ? 27.319 -5.153 -25.472 1.00 67.44 83 THR A O 1
ATOM 682 N N . PRO A 1 84 ? 29.051 -3.738 -25.362 1.00 69.81 84 PRO A N 1
ATOM 683 C CA . PRO A 1 84 ? 29.052 -3.727 -23.911 1.00 69.81 84 PRO A CA 1
ATOM 684 C C . PRO A 1 84 ? 27.738 -3.134 -23.393 1.00 69.81 84 PRO A C 1
ATOM 686 O O . PRO A 1 84 ? 27.250 -2.136 -23.913 1.00 69.81 84 PRO A O 1
ATOM 689 N N . ILE A 1 85 ? 27.208 -3.711 -22.311 1.00 68.44 85 ILE A N 1
ATOM 690 C CA . ILE A 1 85 ? 25.887 -3.393 -21.729 1.00 68.44 85 ILE A CA 1
ATOM 691 C C . ILE A 1 85 ? 25.669 -1.883 -21.509 1.00 68.44 85 ILE A C 1
ATOM 693 O O . ILE A 1 85 ? 24.552 -1.398 -21.605 1.00 68.44 85 ILE A O 1
ATOM 697 N N . LYS A 1 86 ? 26.742 -1.119 -21.265 1.00 72.06 86 LYS A N 1
ATOM 698 C CA . LYS A 1 86 ? 26.709 0.342 -21.067 1.00 72.06 86 LYS A CA 1
ATOM 699 C C . LYS A 1 86 ? 26.309 1.152 -22.309 1.00 72.06 86 LYS A C 1
ATOM 701 O O . LYS A 1 86 ? 26.064 2.345 -22.175 1.00 72.06 86 LYS A O 1
ATOM 706 N N . GLN A 1 87 ? 26.323 0.542 -23.491 1.00 67.12 87 GLN A N 1
ATOM 707 C CA . GLN A 1 87 ? 25.975 1.173 -24.767 1.00 67.12 87 GLN A CA 1
ATOM 708 C C . GLN A 1 87 ? 24.626 0.694 -25.320 1.00 67.12 87 GLN A C 1
ATOM 710 O O . GLN A 1 87 ? 24.226 1.147 -26.388 1.00 67.12 87 GLN A O 1
ATOM 715 N N . LEU A 1 88 ? 23.936 -0.206 -24.613 1.00 63.97 88 LEU A N 1
ATOM 716 C CA . LEU A 1 88 ? 22.589 -0.649 -24.967 1.00 63.97 88 LEU A CA 1
ATOM 717 C C . LEU A 1 88 ? 21.577 0.329 -24.349 1.00 63.97 88 LEU A C 1
ATOM 719 O O . LEU A 1 88 ? 21.717 0.690 -23.178 1.00 63.97 88 LEU A O 1
ATOM 723 N N . ALA A 1 89 ? 20.626 0.793 -25.162 1.00 59.06 89 ALA A N 1
ATOM 724 C CA . ALA A 1 89 ? 19.622 1.799 -24.802 1.00 59.06 89 ALA A CA 1
ATOM 725 C C . ALA A 1 89 ? 18.387 1.191 -24.122 1.00 59.06 89 ALA A C 1
ATOM 727 O O . ALA A 1 89 ? 17.966 0.082 -24.527 1.00 59.06 89 ALA A O 1
#

Radius of gyration: 20.23 Å; chains: 1; bounding box: 45×28×50 Å